Protein AF-A0A5C6DZ00-F1 (afdb_monomer)

Mean predicted aligned error: 10.5 Å

Radius of gyration: 13.54 Å; Cα contacts (8 Å, |Δi|>4): 176; chains: 1; bounding box: 38×30×30 Å

Secondary structure (DSSP, 8-state):
--EEEEEEESSEEEEEEEE-SSHHHHHHHHHTT-SEES----EE---TT--EEESTTTHHHHHHHHHTT----SSEEETEEEEEEEEE-TTS-EEPPPP-

Sequence (100 aa):
MPLYEVEQYEIHSTKYRVIADSPADAIAQVLDGEADQIDDSMEFIEVADDIGLPLDEYDELAEKISKLGVPVDEHFIPSIRSISAVNVTGEGTPTTEAER

Foldseek 3Di:
DWKKWWWFDDQFIWIWTDDDPDPLRRVVCVVVVNTDTPDPDGHGDPDCPQQAAFCPVPVVSQVSNVVVVQDQDPTHRGGTRDMDIWDQDPVRDTDDDDDD

Nearest PDB structures (foldseek):
  4lk0-assembly2_N  TM=3.982E-01  e=1.556E+00  Escherichia phage T7

pLDDT: mean 73.89, std 14.73, range [35.09, 91.0]

Structure (mmCIF, N/CA/C/O backbone):
data_AF-A0A5C6DZ00-F1
#
_entry.id   AF-A0A5C6DZ00-F1
#
loop_
_atom_site.group_PDB
_atom_site.id
_atom_site.type_symbol
_atom_site.label_atom_id
_atom_site.label_alt_id
_atom_site.label_comp_id
_atom_site.label_asym_id
_atom_site.label_entity_id
_atom_site.label_seq_id
_atom_site.pdbx_PDB_ins_code
_atom_site.Cartn_x
_atom_site.Cartn_y
_atom_site.Cartn_z
_atom_site.occupancy
_atom_site.B_iso_or_equiv
_atom_site.auth_seq_id
_atom_site.auth_comp_id
_atom_site.auth_asym_id
_atom_site.auth_atom_id
_atom_site.pdbx_PDB_model_num
ATOM 1 N N . MET A 1 1 ? -12.414 -5.630 12.725 1.00 52.62 1 MET A N 1
ATOM 2 C CA . MET A 1 1 ? -11.686 -5.810 11.455 1.00 52.62 1 MET A CA 1
ATOM 3 C C . MET A 1 1 ? -11.364 -4.425 10.923 1.00 52.62 1 MET A C 1
ATOM 5 O O . MET A 1 1 ? -12.290 -3.616 10.910 1.00 52.62 1 MET A O 1
ATOM 9 N N . PRO A 1 2 ? -10.094 -4.115 10.622 1.00 61.53 2 PRO A N 1
ATOM 10 C CA . PRO A 1 2 ? -9.693 -2.820 10.069 1.00 61.53 2 PRO A CA 1
ATOM 11 C C . PRO A 1 2 ? -10.100 -2.681 8.588 1.00 61.53 2 PRO A C 1
ATOM 13 O O . PRO A 1 2 ? -10.299 -3.682 7.903 1.00 61.53 2 PRO A O 1
ATOM 16 N N . LEU A 1 3 ? -10.270 -1.441 8.120 1.00 65.38 3 LEU A N 1
ATOM 17 C CA . LEU A 1 3 ? -10.594 -1.082 6.734 1.00 65.38 3 LEU A CA 1
ATOM 18 C C . LEU A 1 3 ? -9.467 -0.190 6.198 1.00 65.38 3 LEU A C 1
ATOM 20 O O . LEU A 1 3 ? -8.990 0.680 6.931 1.00 65.38 3 LEU A O 1
ATOM 24 N N . TYR A 1 4 ? -9.056 -0.394 4.947 1.00 76.44 4 TYR A N 1
ATOM 25 C CA . TYR A 1 4 ? -7.965 0.358 4.326 1.00 76.44 4 TYR A CA 1
ATOM 26 C C . TYR A 1 4 ? -8.399 0.970 2.989 1.00 76.44 4 TYR A C 1
ATOM 28 O O . TYR A 1 4 ? -9.1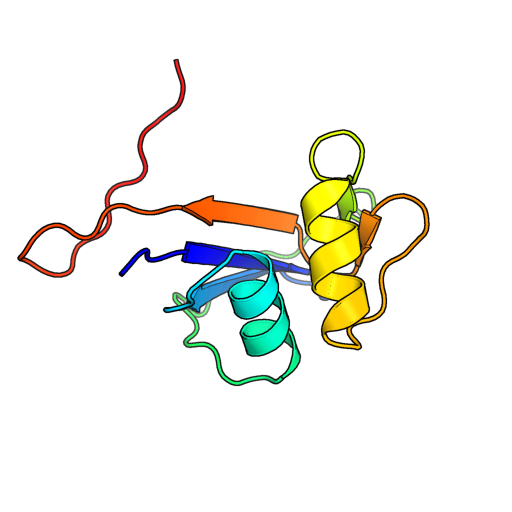73 0.371 2.235 1.00 76.44 4 TYR A O 1
ATOM 36 N N . GLU A 1 5 ? -7.888 2.166 2.707 1.00 73.06 5 GLU A N 1
ATOM 37 C CA . GLU A 1 5 ? -7.934 2.796 1.386 1.00 73.06 5 GLU A CA 1
ATOM 38 C C . GLU A 1 5 ? -6.535 2.718 0.762 1.00 73.06 5 GLU A C 1
ATOM 40 O O . GLU A 1 5 ? -5.537 3.031 1.421 1.00 73.06 5 GLU A O 1
ATOM 45 N N . VAL A 1 6 ? -6.472 2.248 -0.487 1.00 71.62 6 VAL A N 1
ATOM 46 C CA . VAL A 1 6 ? -5.229 2.018 -1.241 1.00 71.62 6 VAL A CA 1
ATOM 47 C C . VAL A 1 6 ? -5.327 2.746 -2.582 1.00 71.62 6 VAL A C 1
ATOM 49 O O . VAL A 1 6 ? -6.327 2.610 -3.289 1.00 71.62 6 VAL A O 1
ATOM 52 N N . GLU A 1 7 ? -4.301 3.521 -2.934 1.00 64.81 7 GLU A N 1
ATOM 53 C CA . GLU A 1 7 ? -4.214 4.243 -4.211 1.00 64.81 7 GLU A CA 1
ATOM 54 C C . GLU A 1 7 ? -3.157 3.601 -5.117 1.00 64.81 7 GLU A C 1
ATOM 56 O O . GLU A 1 7 ? -2.000 3.481 -4.710 1.00 64.81 7 GLU A O 1
ATOM 61 N N . GLN A 1 8 ? -3.548 3.208 -6.337 1.00 67.00 8 GLN A N 1
ATOM 62 C CA . GLN A 1 8 ? -2.672 2.571 -7.333 1.00 67.00 8 GLN A CA 1
ATOM 63 C C . GLN A 1 8 ? -2.321 3.532 -8.496 1.00 67.00 8 GLN A C 1
ATOM 65 O O . GLN A 1 8 ? -3.157 4.347 -8.883 1.00 67.00 8 GLN A O 1
ATOM 70 N N . TYR A 1 9 ? -1.117 3.419 -9.075 1.00 57.19 9 TYR A N 1
ATOM 71 C CA . TYR A 1 9 ? -0.588 4.200 -10.204 1.00 57.19 9 TYR A CA 1
ATOM 72 C C . TYR A 1 9 ? -0.458 3.368 -11.494 1.00 57.19 9 TYR A C 1
ATOM 74 O O . TYR A 1 9 ? 0.360 2.444 -11.554 1.00 57.19 9 TYR A O 1
ATOM 82 N N . GLU A 1 10 ? -1.179 3.774 -12.550 1.00 56.50 10 GLU A N 1
ATOM 83 C CA . GLU A 1 10 ? -0.957 3.361 -13.949 1.00 56.50 10 GLU A CA 1
ATOM 84 C C . GLU A 1 10 ? -1.372 4.468 -14.952 1.00 56.50 10 GLU A C 1
ATOM 86 O O . GLU A 1 10 ? -2.477 4.438 -15.468 1.00 56.50 10 GLU A O 1
ATOM 91 N N . ILE A 1 11 ? -0.546 5.477 -15.282 1.00 61.47 11 ILE A N 1
ATOM 92 C CA . ILE A 1 11 ? -0.882 6.619 -16.204 1.00 61.47 11 ILE A CA 1
ATOM 93 C C . ILE A 1 11 ? -2.122 7.464 -15.764 1.00 61.47 11 ILE A C 1
ATOM 95 O O . ILE A 1 11 ? -2.327 8.588 -16.221 1.00 61.47 11 ILE A O 1
ATOM 99 N N . HIS A 1 12 ? -2.902 6.962 -14.811 1.00 61.72 12 HIS A N 1
ATOM 100 C CA . HIS A 1 12 ? -3.976 7.553 -14.033 1.00 61.72 12 HIS A CA 1
ATOM 101 C C . HIS A 1 12 ? -3.925 6.932 -12.626 1.00 61.72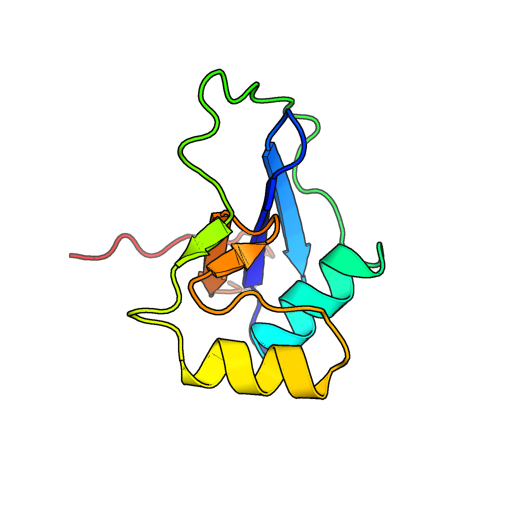 12 HIS A C 1
ATOM 103 O O . HIS A 1 12 ? -3.441 5.805 -12.469 1.00 61.72 12 HIS A O 1
ATOM 109 N N . SER A 1 13 ? -4.364 7.664 -11.602 1.00 70.50 13 SER A N 1
ATOM 110 C CA . SER A 1 13 ? -4.576 7.085 -10.272 1.00 70.50 13 SER A CA 1
ATOM 111 C C . SER A 1 13 ? -5.976 6.494 -10.158 1.00 70.50 13 SER A C 1
ATOM 113 O O . SER A 1 13 ? -6.927 6.954 -10.791 1.00 70.50 13 SER A O 1
ATOM 115 N N . THR A 1 14 ? -6.108 5.446 -9.352 1.00 77.12 14 THR A N 1
ATOM 116 C CA . THR A 1 14 ? -7.403 4.861 -8.997 1.00 77.12 14 THR A CA 1
ATOM 117 C C . THR A 1 14 ? -7.404 4.495 -7.521 1.00 77.12 14 THR A C 1
ATOM 119 O O . THR A 1 14 ? -6.424 3.951 -7.002 1.00 77.12 14 THR A O 1
ATOM 122 N N . LYS A 1 15 ? -8.503 4.822 -6.832 1.00 83.19 15 LYS A N 1
ATOM 123 C CA . LYS A 1 15 ? -8.681 4.538 -5.406 1.00 83.19 15 LYS A CA 1
ATOM 124 C C . LYS A 1 15 ? -9.538 3.305 -5.196 1.00 83.19 15 LYS A C 1
ATOM 126 O O . LYS A 1 15 ? -10.636 3.200 -5.744 1.00 83.19 15 LYS A O 1
ATOM 131 N N . TYR A 1 16 ? -9.062 2.428 -4.325 1.00 85.31 16 TYR A N 1
ATOM 132 C CA . TYR A 1 16 ? -9.724 1.181 -3.975 1.00 85.31 16 TYR A CA 1
ATOM 133 C C . TYR A 1 16 ? -10.051 1.124 -2.487 1.00 85.31 16 TYR A C 1
ATOM 135 O O . TYR A 1 16 ? -9.306 1.632 -1.641 1.00 85.31 16 TYR A O 1
ATOM 143 N N . ARG A 1 17 ? -11.169 0.468 -2.168 1.00 86.44 17 ARG A N 1
ATOM 144 C CA . ARG A 1 17 ? -11.562 0.127 -0.802 1.00 86.44 17 ARG A CA 1
AT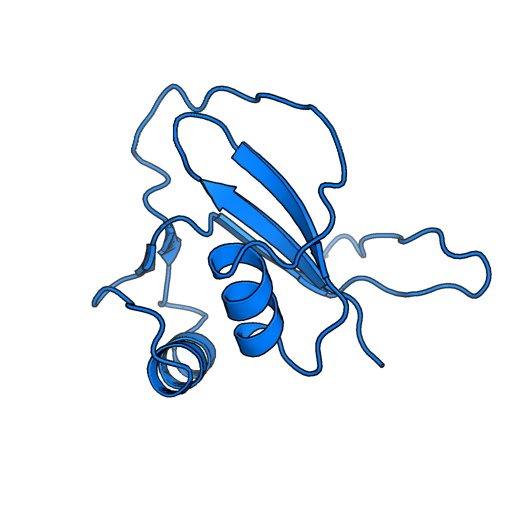OM 145 C C . ARG A 1 17 ? -11.372 -1.362 -0.584 1.00 86.44 17 ARG A C 1
ATOM 147 O O . ARG A 1 17 ? -11.929 -2.173 -1.319 1.00 86.44 17 ARG A O 1
ATOM 154 N N . VAL A 1 18 ? -10.628 -1.707 0.465 1.00 87.75 18 VAL A N 1
ATOM 155 C CA . VAL A 1 18 ? -10.257 -3.097 0.739 1.00 87.75 18 VAL A CA 1
ATOM 156 C C . VAL A 1 18 ? -10.474 -3.444 2.208 1.00 87.75 18 VAL A C 1
ATOM 158 O O . VAL A 1 18 ? -10.063 -2.707 3.110 1.00 87.75 18 VAL A O 1
ATOM 161 N N . ILE A 1 19 ? -11.118 -4.589 2.454 1.00 86.50 19 ILE A N 1
ATOM 162 C CA . ILE A 1 19 ? -11.204 -5.204 3.783 1.00 86.50 19 ILE A CA 1
ATOM 163 C C . ILE A 1 19 ? -10.101 -6.256 3.874 1.00 86.50 19 ILE A C 1
ATOM 165 O O . ILE A 1 19 ? -10.166 -7.292 3.216 1.00 86.50 19 ILE A O 1
ATOM 169 N N . ALA A 1 20 ? -9.104 -6.002 4.716 1.00 85.62 20 ALA A N 1
ATOM 170 C CA . ALA A 1 20 ? -7.953 -6.880 4.868 1.00 85.62 20 ALA A CA 1
ATOM 171 C C . ALA A 1 20 ? -7.448 -6.898 6.314 1.00 85.62 20 ALA A C 1
ATOM 173 O O . ALA A 1 20 ? -7.707 -5.974 7.088 1.00 85.62 20 ALA A O 1
ATOM 174 N N . ASP A 1 21 ? -6.711 -7.947 6.676 1.00 86.62 21 ASP A N 1
ATOM 175 C CA . ASP A 1 21 ? -6.138 -8.100 8.017 1.00 86.62 21 ASP A CA 1
ATOM 176 C C . ASP A 1 21 ? -4.858 -7.271 8.210 1.00 86.62 21 ASP A C 1
ATOM 178 O O . ASP A 1 21 ? -4.482 -6.959 9.344 1.00 86.62 21 ASP A O 1
ATOM 182 N N . SER A 1 22 ? -4.207 -6.870 7.115 1.00 87.38 22 SER A N 1
ATOM 183 C CA . SER A 1 22 ? -3.036 -6.000 7.130 1.00 87.38 22 SER A CA 1
ATOM 184 C C . SER A 1 22 ? -2.932 -5.129 5.868 1.00 87.38 22 SER A C 1
ATOM 186 O O . SER A 1 22 ? -3.535 -5.449 4.842 1.00 87.38 22 SER A O 1
ATOM 188 N N . PRO A 1 23 ? -2.120 -4.053 5.898 1.00 85.12 23 PRO A N 1
ATOM 189 C CA . PRO A 1 23 ? -1.841 -3.249 4.708 1.00 85.12 23 PRO A CA 1
ATOM 190 C C . PRO A 1 23 ? -1.206 -4.055 3.561 1.00 85.12 23 PRO A C 1
ATOM 192 O O . PRO A 1 23 ? -1.472 -3.779 2.396 1.00 85.12 23 PRO A O 1
ATOM 195 N N . ALA A 1 24 ? -0.401 -5.077 3.875 1.00 88.81 24 ALA A N 1
ATOM 196 C CA . ALA A 1 24 ? 0.207 -5.943 2.865 1.00 88.81 24 ALA A CA 1
ATOM 197 C C . ALA A 1 24 ? -0.850 -6.793 2.146 1.00 88.81 24 ALA A C 1
ATOM 199 O O . ALA A 1 24 ? -0.837 -6.884 0.921 1.00 88.81 24 ALA A O 1
ATOM 200 N N . ASP A 1 25 ? -1.796 -7.349 2.908 1.00 88.06 25 ASP A N 1
ATOM 201 C CA . ASP A 1 25 ? -2.919 -8.111 2.357 1.00 88.06 25 ASP A CA 1
ATOM 202 C C . ASP A 1 25 ? -3.831 -7.210 1.509 1.00 88.06 25 ASP A C 1
ATOM 204 O O . ASP A 1 25 ? -4.324 -7.639 0.469 1.00 88.06 25 ASP A O 1
ATOM 208 N N . ALA A 1 26 ? -4.014 -5.945 1.912 1.00 89.19 26 ALA A N 1
ATOM 209 C CA . ALA A 1 26 ? -4.774 -4.971 1.131 1.00 89.19 26 ALA A CA 1
ATOM 210 C C . ALA A 1 26 ? -4.115 -4.676 -0.226 1.00 89.19 26 ALA A C 1
ATOM 212 O O . ALA A 1 26 ? -4.796 -4.660 -1.248 1.00 89.19 26 ALA A O 1
ATOM 213 N N . ILE A 1 27 ? -2.792 -4.479 -0.247 1.00 87.31 27 ILE A N 1
ATOM 214 C CA . ILE A 1 27 ? -2.028 -4.243 -1.483 1.00 87.31 27 ILE A CA 1
ATOM 215 C C . ILE A 1 27 ? -2.081 -5.466 -2.402 1.00 87.31 27 ILE A C 1
ATOM 217 O O . ILE A 1 27 ? -2.315 -5.310 -3.597 1.00 87.31 27 ILE A O 1
ATOM 221 N N . ALA A 1 28 ? -1.916 -6.674 -1.857 1.00 89.19 28 ALA A N 1
ATOM 222 C CA . ALA A 1 28 ? -2.015 -7.903 -2.642 1.00 89.19 28 ALA A CA 1
ATOM 223 C C . ALA A 1 28 ? -3.394 -8.043 -3.310 1.00 89.19 28 ALA A C 1
ATOM 225 O O . ALA A 1 28 ? -3.458 -8.245 -4.517 1.00 89.19 28 ALA A O 1
ATOM 226 N N . GLN A 1 29 ? -4.487 -7.818 -2.568 1.00 88.19 29 GLN A N 1
ATOM 227 C CA . GLN A 1 29 ? -5.846 -7.874 -3.127 1.00 88.19 29 GLN A CA 1
ATOM 228 C C . GLN A 1 29 ? -6.077 -6.869 -4.265 1.00 88.19 29 GLN A C 1
ATOM 230 O O . GLN A 1 29 ? -6.751 -7.198 -5.240 1.00 88.19 29 GLN A O 1
ATOM 235 N N . VAL A 1 30 ? -5.519 -5.653 -4.177 1.00 88.50 30 VAL A N 1
ATOM 236 C CA . VAL A 1 30 ? -5.603 -4.671 -5.276 1.00 88.50 30 VAL A CA 1
ATOM 237 C C . VAL A 1 30 ? -4.874 -5.183 -6.517 1.00 88.50 30 VAL A C 1
ATOM 239 O O . VAL A 1 30 ? -5.436 -5.154 -7.609 1.00 88.50 30 VAL A O 1
ATOM 242 N N . LEU A 1 31 ? -3.647 -5.686 -6.358 1.00 84.25 31 LEU A N 1
ATOM 243 C CA . LEU A 1 31 ? -2.829 -6.167 -7.478 1.00 84.25 31 LEU A CA 1
ATOM 244 C C . LEU A 1 31 ? -3.383 -7.445 -8.124 1.00 84.25 31 LEU A C 1
ATOM 246 O O . LEU A 1 31 ? -3.216 -7.637 -9.328 1.00 84.25 31 LEU A O 1
ATOM 250 N N . ASP A 1 32 ? -4.078 -8.279 -7.351 1.00 86.50 32 ASP A N 1
ATOM 251 C CA . ASP A 1 32 ? -4.783 -9.467 -7.842 1.00 86.50 32 ASP A CA 1
ATOM 252 C C . ASP A 1 32 ? -6.143 -9.129 -8.496 1.00 86.50 32 ASP A C 1
ATOM 254 O O . ASP A 1 32 ? -6.785 -10.000 -9.088 1.00 86.50 32 ASP A O 1
ATOM 258 N N . GLY A 1 33 ? -6.575 -7.861 -8.445 1.00 83.44 33 GLY A N 1
ATOM 259 C CA . GLY A 1 33 ? -7.825 -7.388 -9.047 1.00 83.44 33 GLY A CA 1
ATOM 260 C C . GLY A 1 33 ? -9.082 -7.749 -8.248 1.00 83.44 33 GLY A C 1
ATOM 261 O O . GLY A 1 33 ? -10.170 -7.821 -8.819 1.00 83.44 33 GLY A O 1
ATOM 262 N N . GLU A 1 34 ? -8.947 -7.991 -6.943 1.00 84.75 34 GLU A N 1
ATOM 263 C CA . GLU A 1 34 ? -10.036 -8.405 -6.045 1.00 84.75 34 GLU A CA 1
ATOM 264 C C . GLU A 1 34 ? -10.663 -7.237 -5.256 1.00 84.75 34 GLU A 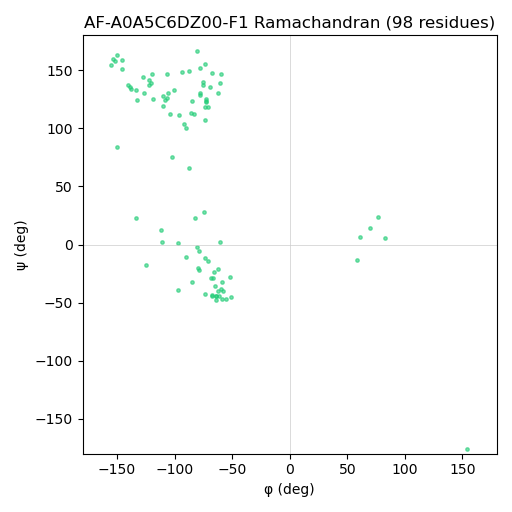C 1
ATOM 266 O O . GLU A 1 34 ? -11.568 -7.446 -4.448 1.00 84.75 34 GLU A O 1
ATOM 271 N N . ALA A 1 35 ? -10.195 -6.005 -5.474 1.00 85.44 35 ALA A N 1
ATOM 272 C CA . ALA A 1 35 ? -10.624 -4.817 -4.739 1.00 85.44 35 ALA A CA 1
ATOM 273 C C . ALA A 1 35 ? -11.766 -4.038 -5.419 1.00 85.44 35 ALA A C 1
ATOM 275 O O . ALA A 1 35 ? -11.824 -3.930 -6.644 1.00 85.44 35 ALA A O 1
ATOM 276 N N . ASP A 1 36 ? -12.625 -3.406 -4.610 1.00 82.00 36 ASP A N 1
ATOM 277 C CA . ASP A 1 36 ? -13.691 -2.528 -5.101 1.00 82.00 36 ASP A CA 1
ATOM 278 C C . ASP A 1 36 ? -13.164 -1.103 -5.332 1.00 82.00 36 ASP A 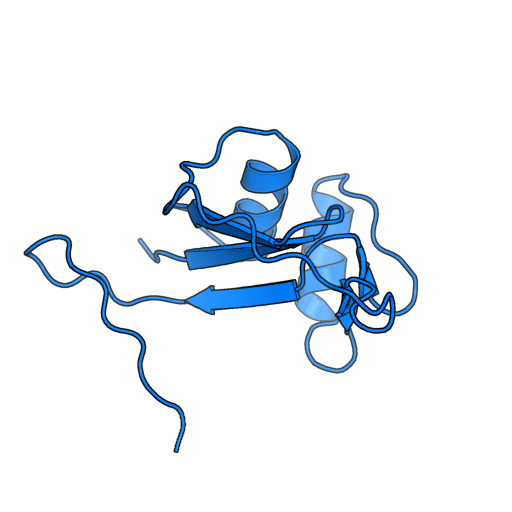C 1
ATOM 280 O O . ASP A 1 36 ? -12.659 -0.442 -4.419 1.00 82.00 36 ASP A O 1
ATOM 284 N N . GLN A 1 37 ? -13.322 -0.603 -6.554 1.00 84.00 37 GLN A N 1
ATOM 285 C CA . GLN A 1 37 ? -13.000 0.775 -6.921 1.00 84.00 37 GLN A CA 1
ATOM 286 C C . GLN A 1 37 ? -13.987 1.764 -6.269 1.00 84.00 37 GLN A C 1
ATOM 288 O O . GLN A 1 37 ? -15.199 1.539 -6.256 1.00 84.00 37 GLN A O 1
ATOM 293 N N . ILE A 1 38 ? -13.476 2.866 -5.708 1.00 81.25 38 ILE A N 1
ATOM 294 C CA . ILE A 1 38 ? -14.280 3.865 -4.977 1.00 81.25 38 ILE A CA 1
ATOM 295 C C . ILE A 1 38 ? -14.908 4.894 -5.925 1.00 81.25 38 ILE A C 1
ATOM 297 O O . ILE A 1 38 ? -16.004 5.392 -5.652 1.00 81.25 38 ILE A O 1
ATOM 301 N N . ASP A 1 39 ? -14.237 5.219 -7.028 1.00 74.50 39 ASP A N 1
ATOM 302 C CA . ASP A 1 39 ? -14.719 6.173 -8.021 1.00 74.50 39 ASP A CA 1
ATOM 303 C C . ASP A 1 39 ? -14.184 5.874 -9.427 1.00 74.50 39 ASP A C 1
ATOM 305 O O . ASP A 1 39 ? -13.145 5.246 -9.593 1.00 74.50 39 ASP A O 1
ATOM 309 N N . ASP A 1 40 ? -14.885 6.371 -10.449 1.00 66.31 40 ASP A N 1
ATOM 310 C CA . ASP A 1 40 ? -14.431 6.337 -11.847 1.00 66.31 40 ASP A CA 1
ATOM 311 C C . ASP A 1 40 ? -13.451 7.493 -12.165 1.00 66.31 40 ASP A C 1
ATOM 313 O O . ASP A 1 40 ? -13.365 7.945 -13.314 1.00 66.31 40 ASP A O 1
ATOM 317 N N . SER A 1 41 ? -12.775 8.074 -11.160 1.00 60.97 41 SER A N 1
ATOM 318 C CA . SER A 1 41 ? -11.897 9.217 -11.412 1.00 60.97 41 SER A CA 1
ATOM 319 C C . SER A 1 41 ? -10.630 8.759 -12.134 1.00 60.97 41 SER A C 1
ATOM 321 O O . SER A 1 41 ? -9.898 7.888 -11.684 1.00 60.97 41 SER A O 1
ATOM 323 N N . MET A 1 42 ? -10.387 9.342 -13.307 1.00 55.34 42 MET A N 1
ATOM 324 C CA . MET A 1 42 ? -9.135 9.200 -14.047 1.00 55.34 42 MET A CA 1
ATOM 325 C C . MET A 1 42 ? -8.326 10.477 -13.839 1.00 55.34 42 MET A C 1
ATOM 327 O O . MET A 1 42 ? -8.296 11.356 -14.705 1.00 55.34 42 MET A O 1
ATOM 331 N N . GLU A 1 43 ? -7.734 10.631 -12.655 1.00 62.22 43 GLU A N 1
ATOM 332 C CA . GLU A 1 43 ? -6.775 11.710 -12.425 1.00 62.22 43 GLU A CA 1
ATOM 333 C C . GLU A 1 43 ? -5.476 11.354 -13.158 1.00 62.22 43 GLU A C 1
ATOM 335 O O . GLU A 1 43 ? -4.760 10.425 -12.788 1.00 62.22 43 GLU A O 1
ATOM 340 N N . PHE A 1 44 ? -5.204 12.059 -14.259 1.00 55.56 44 PHE A N 1
ATOM 341 C CA . PHE A 1 44 ? -3.986 11.873 -15.042 1.00 55.56 44 PHE A CA 1
ATOM 342 C C . PHE A 1 44 ? -2.792 12.448 -14.287 1.00 55.56 44 PHE A C 1
ATOM 344 O O . PHE A 1 44 ? -2.757 13.638 -13.972 1.00 55.56 44 PHE A O 1
ATOM 351 N N . ILE A 1 45 ? -1.788 11.612 -14.046 1.00 58.97 45 ILE A N 1
ATOM 352 C CA . ILE A 1 45 ? -0.549 12.038 -13.402 1.00 58.97 45 ILE A CA 1
ATOM 353 C C . ILE A 1 45 ? 0.432 12.442 -14.506 1.00 58.97 45 ILE A C 1
ATOM 355 O O . ILE A 1 45 ? 0.986 11.600 -15.209 1.00 58.97 45 ILE A O 1
ATOM 359 N N . GLU A 1 46 ? 0.611 13.753 -14.689 1.00 50.47 46 GLU A N 1
ATOM 360 C CA . GLU A 1 46 ? 1.435 14.324 -15.768 1.00 50.47 46 GLU A CA 1
ATOM 361 C C . GLU A 1 46 ? 2.949 14.107 -15.577 1.00 50.47 46 GLU A C 1
ATOM 363 O O . GLU A 1 46 ? 3.713 14.284 -16.528 1.00 50.47 46 GLU A O 1
ATOM 368 N N . VAL A 1 47 ? 3.402 13.716 -14.378 1.00 55.12 47 VAL A N 1
ATOM 369 C CA . VAL A 1 47 ? 4.830 13.589 -14.048 1.00 55.12 47 VAL A CA 1
ATOM 370 C C . VAL A 1 47 ? 5.113 12.254 -13.357 1.00 55.12 47 VAL A C 1
ATOM 372 O O . VAL A 1 47 ? 4.532 11.943 -12.324 1.00 55.12 47 VAL A O 1
ATOM 375 N N . ALA A 1 48 ? 6.041 11.474 -13.917 1.00 56.22 48 ALA A N 1
ATOM 376 C CA . ALA A 1 48 ? 6.481 10.167 -13.414 1.00 56.22 48 ALA A CA 1
ATOM 377 C C . ALA A 1 48 ? 7.398 10.248 -12.171 1.00 56.22 48 ALA A C 1
ATOM 379 O O . ALA A 1 48 ? 8.241 9.376 -11.980 1.00 56.22 48 ALA A O 1
ATOM 380 N N . ASP A 1 49 ? 7.264 11.299 -11.359 1.00 56.56 49 ASP A N 1
ATOM 381 C CA . ASP A 1 49 ? 7.993 11.440 -10.092 1.00 56.56 49 ASP A CA 1
ATOM 382 C C . ASP A 1 49 ? 7.338 10.591 -8.978 1.00 56.56 49 ASP A C 1
ATOM 384 O O . ASP A 1 49 ? 8.014 10.182 -8.036 1.00 56.56 49 ASP A O 1
ATOM 388 N N . ASP A 1 50 ? 6.054 10.239 -9.131 1.00 63.34 50 ASP A N 1
ATOM 389 C CA . ASP A 1 50 ? 5.300 9.349 -8.235 1.00 63.34 50 ASP A CA 1
ATOM 390 C C . ASP A 1 50 ? 5.483 7.867 -8.656 1.00 63.34 50 ASP A C 1
ATOM 392 O O . ASP A 1 50 ? 4.552 7.214 -9.128 1.00 63.34 50 ASP A O 1
ATOM 396 N N . ILE A 1 51 ? 6.707 7.331 -8.542 1.00 68.00 51 ILE A N 1
ATOM 397 C CA . ILE A 1 51 ? 7.066 5.958 -8.983 1.00 68.00 51 ILE A CA 1
ATOM 398 C C . ILE A 1 51 ? 6.536 4.827 -8.078 1.00 68.00 51 ILE A C 1
ATOM 400 O O . ILE A 1 51 ? 6.584 3.655 -8.460 1.00 68.00 51 ILE A O 1
ATOM 404 N N . GLY A 1 52 ? 6.026 5.158 -6.891 1.00 78.00 52 GLY A N 1
ATOM 405 C CA . GLY A 1 52 ? 5.502 4.199 -5.921 1.00 78.00 52 GLY A CA 1
ATOM 406 C C . GLY A 1 52 ? 5.580 4.706 -4.480 1.00 78.00 52 GLY A C 1
ATOM 407 O O . GLY A 1 52 ? 5.987 5.841 -4.234 1.00 78.00 52 GLY A O 1
ATOM 408 N N . LEU A 1 53 ? 5.203 3.850 -3.529 1.00 84.94 53 LEU A N 1
ATOM 409 C CA . LEU A 1 53 ? 5.155 4.161 -2.103 1.00 84.94 53 LEU A CA 1
ATOM 410 C C . LEU A 1 53 ? 6.575 3.965 -1.571 1.00 84.94 53 LEU A C 1
ATOM 412 O O . LEU A 1 53 ? 7.055 2.825 -1.603 1.00 84.94 53 LEU A O 1
ATOM 416 N N . PRO A 1 54 ? 7.277 5.029 -1.149 1.00 85.19 54 PRO A N 1
ATOM 417 C CA . PRO A 1 54 ? 8.674 4.921 -0.755 1.00 85.19 54 PRO A CA 1
ATOM 418 C C . PRO A 1 54 ? 8.805 4.083 0.525 1.00 85.19 54 PRO A C 1
ATOM 420 O O . PRO A 1 54 ? 7.888 4.031 1.341 1.00 85.19 54 PRO A O 1
ATOM 423 N N . LEU A 1 55 ? 9.909 3.345 0.661 1.00 82.44 55 LEU A N 1
ATOM 424 C CA . LEU A 1 55 ? 10.085 2.359 1.740 1.00 82.44 55 LEU A CA 1
ATOM 425 C C . LEU A 1 55 ? 10.728 2.902 3.015 1.00 82.44 55 LEU A C 1
ATOM 427 O O . LEU A 1 55 ? 10.699 2.227 4.038 1.00 82.44 55 LEU A O 1
ATOM 431 N N . ASP A 1 56 ? 11.267 4.112 2.971 1.00 80.94 56 ASP A N 1
ATOM 432 C CA . ASP A 1 56 ? 11.934 4.795 4.080 1.00 80.94 56 ASP A CA 1
ATOM 433 C C . ASP A 1 56 ? 11.109 4.839 5.379 1.00 80.94 56 ASP A C 1
ATOM 435 O O . ASP A 1 56 ? 11.687 4.818 6.467 1.00 80.94 56 ASP A O 1
ATOM 439 N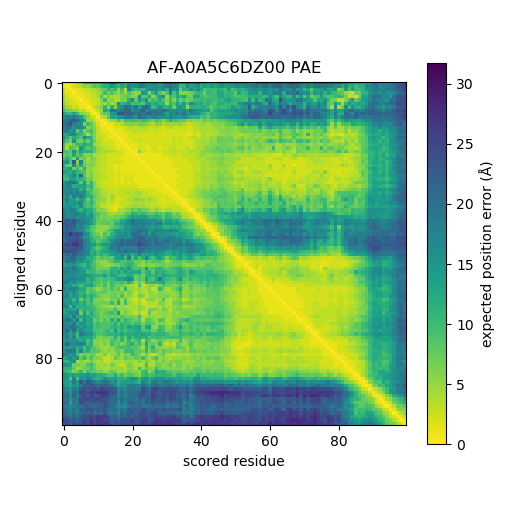 N . GLU A 1 57 ? 9.776 4.816 5.282 1.00 77.31 57 GLU A N 1
ATOM 440 C CA . GLU A 1 57 ? 8.859 4.707 6.430 1.00 77.31 57 GLU A CA 1
ATOM 441 C C . GLU A 1 57 ? 8.096 3.363 6.501 1.00 77.31 57 GLU A C 1
ATOM 443 O O . GLU A 1 57 ? 7.293 3.140 7.410 1.00 77.31 57 GLU A O 1
ATOM 448 N N . TYR A 1 58 ? 8.354 2.437 5.570 1.00 82.06 58 TYR A N 1
ATOM 449 C CA . TYR A 1 58 ? 7.540 1.241 5.309 1.00 82.06 58 TYR A CA 1
ATOM 450 C C . TYR A 1 58 ? 8.349 -0.069 5.173 1.00 82.06 58 TYR A C 1
ATOM 452 O O . TYR A 1 58 ? 7.846 -1.047 4.618 1.00 82.06 58 TYR A O 1
ATOM 460 N N . ASP A 1 59 ? 9.565 -0.152 5.720 1.00 83.44 59 ASP A N 1
ATOM 461 C CA . ASP A 1 59 ? 10.427 -1.351 5.646 1.00 83.44 59 ASP A CA 1
ATOM 462 C C . ASP A 1 59 ? 9.717 -2.658 6.069 1.00 83.44 59 ASP A C 1
ATOM 464 O O . ASP A 1 59 ? 9.785 -3.683 5.384 1.00 83.44 59 ASP A O 1
ATOM 468 N N . GLU A 1 60 ? 8.970 -2.637 7.181 1.00 86.69 60 GLU A N 1
ATOM 469 C CA . GLU A 1 60 ? 8.216 -3.815 7.646 1.00 86.69 60 GLU A CA 1
ATOM 470 C C . GLU A 1 60 ? 7.064 -4.200 6.705 1.00 86.69 60 GLU A C 1
ATOM 472 O O . GLU A 1 60 ? 6.657 -5.365 6.647 1.00 86.69 60 GLU A O 1
ATOM 477 N N . LEU A 1 61 ? 6.495 -3.221 5.999 1.00 86.69 61 LEU A N 1
ATOM 478 C CA . LEU A 1 61 ? 5.439 -3.441 5.018 1.00 86.69 61 LEU A CA 1
ATOM 479 C C . LEU A 1 61 ? 6.021 -4.088 3.754 1.00 86.69 61 LEU A C 1
ATOM 481 O O . LEU A 1 61 ? 5.454 -5.070 3.274 1.00 86.69 61 LEU A O 1
ATOM 485 N N . ALA A 1 62 ? 7.182 -3.623 3.285 1.00 86.38 62 ALA A N 1
ATOM 486 C CA . ALA A 1 62 ? 7.904 -4.205 2.154 1.00 86.38 62 ALA A CA 1
ATOM 487 C C . ALA A 1 62 ? 8.184 -5.701 2.353 1.00 86.38 62 ALA A C 1
ATOM 489 O O . ALA A 1 62 ? 7.907 -6.522 1.477 1.00 86.38 62 ALA A O 1
ATOM 490 N N . GLU A 1 63 ? 8.676 -6.076 3.540 1.00 88.75 63 GLU A N 1
ATOM 491 C CA . GLU A 1 63 ? 8.974 -7.473 3.866 1.00 88.75 63 GLU A CA 1
ATOM 492 C C . GLU A 1 63 ? 7.709 -8.347 3.829 1.00 88.75 63 GLU A C 1
ATOM 494 O O . GLU A 1 63 ? 7.736 -9.484 3.348 1.00 88.75 63 GLU A O 1
ATOM 499 N N . LYS A 1 64 ? 6.580 -7.826 4.326 1.00 90.50 64 LYS A N 1
ATOM 500 C CA . LYS A 1 64 ? 5.295 -8.540 4.318 1.00 90.50 64 LYS A CA 1
ATOM 501 C C . LYS A 1 64 ? 4.759 -8.713 2.899 1.00 90.50 64 LYS A C 1
ATOM 503 O O . LYS A 1 64 ? 4.360 -9.820 2.555 1.00 90.50 64 LYS A O 1
ATOM 508 N N . ILE A 1 65 ? 4.814 -7.671 2.072 1.00 87.38 65 ILE A N 1
ATOM 509 C CA . ILE A 1 65 ? 4.398 -7.717 0.661 1.00 87.38 65 ILE A CA 1
ATOM 510 C C . ILE A 1 65 ? 5.253 -8.722 -0.121 1.00 87.38 65 ILE A C 1
ATOM 512 O O . ILE A 1 65 ? 4.719 -9.577 -0.824 1.00 87.38 65 ILE A O 1
ATOM 516 N N . SER A 1 66 ? 6.574 -8.706 0.082 1.00 86.94 66 SER A N 1
ATOM 517 C CA . SER A 1 66 ? 7.488 -9.667 -0.546 1.00 86.94 66 SER A CA 1
ATOM 518 C C . SER A 1 66 ? 7.139 -11.121 -0.193 1.00 86.94 66 SER A C 1
ATOM 520 O O . SER A 1 66 ? 7.140 -11.997 -1.060 1.00 86.94 66 SER A O 1
ATOM 522 N N . LYS A 1 67 ? 6.756 -11.393 1.065 1.00 91.00 67 LYS A N 1
ATOM 523 C CA . LYS A 1 67 ? 6.297 -12.726 1.508 1.00 91.00 67 LYS A CA 1
ATOM 524 C C . LYS A 1 67 ? 4.986 -13.172 0.856 1.00 91.00 67 LYS A C 1
ATOM 526 O O . LYS A 1 67 ? 4.754 -14.377 0.777 1.00 91.00 67 LYS A O 1
ATOM 531 N N . LEU A 1 68 ? 4.161 -12.237 0.385 1.00 87.56 68 LEU A N 1
ATOM 532 C CA . LEU A 1 68 ? 2.942 -12.516 -0.381 1.00 87.56 68 LEU A CA 1
ATOM 533 C C . LEU A 1 68 ? 3.231 -12.800 -1.867 1.00 87.56 68 LEU A C 1
ATOM 535 O O . LEU A 1 68 ? 2.317 -13.128 -2.613 1.00 87.56 68 LEU A O 1
ATOM 539 N N . GLY A 1 69 ? 4.495 -12.730 -2.303 1.00 85.38 69 GLY A N 1
ATOM 540 C CA . GLY A 1 69 ? 4.895 -12.983 -3.692 1.00 85.38 69 GLY A CA 1
ATOM 541 C C . GLY A 1 69 ? 4.726 -11.777 -4.617 1.00 85.38 69 GLY A C 1
ATOM 542 O O . GLY A 1 69 ? 4.969 -11.895 -5.818 1.00 85.38 69 GLY A O 1
ATOM 543 N N . VAL A 1 70 ? 4.356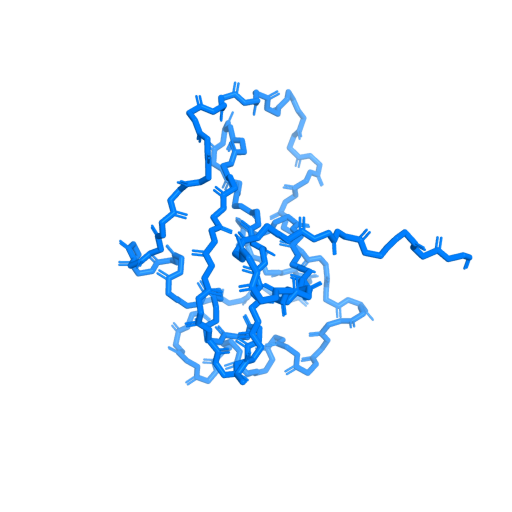 -10.621 -4.065 1.00 83.44 70 VAL A N 1
ATOM 544 C CA . VAL A 1 70 ? 4.259 -9.359 -4.796 1.00 83.44 70 VAL A CA 1
ATOM 545 C C . VAL A 1 70 ? 5.669 -8.773 -4.981 1.00 83.44 70 VAL A C 1
ATOM 547 O O . VAL A 1 70 ? 6.411 -8.656 -3.999 1.00 83.44 70 VAL A O 1
ATOM 550 N N . PRO A 1 71 ? 6.074 -8.406 -6.212 1.00 79.44 71 PRO A N 1
ATOM 551 C CA . PRO A 1 71 ? 7.359 -7.757 -6.455 1.00 79.44 71 PRO A CA 1
ATOM 552 C C . PRO A 1 71 ? 7.456 -6.399 -5.748 1.00 79.44 71 PRO A C 1
ATOM 554 O O . PRO A 1 71 ? 6.579 -5.553 -5.899 1.00 79.44 71 PRO A O 1
ATOM 557 N N . VAL A 1 72 ? 8.551 -6.179 -5.019 1.00 83.44 72 VAL A N 1
ATOM 558 C CA . VAL A 1 72 ? 8.894 -4.900 -4.376 1.00 83.44 72 VAL A CA 1
ATOM 559 C C . VAL A 1 72 ? 10.266 -4.467 -4.897 1.00 83.44 72 VAL A C 1
ATOM 561 O O . VAL A 1 72 ? 11.148 -5.316 -5.045 1.00 83.44 72 VAL A O 1
ATOM 564 N N . ASP A 1 73 ? 10.431 -3.183 -5.218 1.00 84.81 73 ASP A N 1
ATOM 565 C CA . ASP A 1 73 ? 11.724 -2.610 -5.614 1.00 84.81 73 ASP A CA 1
ATOM 566 C C . ASP A 1 73 ? 12.589 -2.316 -4.370 1.00 84.81 73 ASP A C 1
ATOM 568 O O . ASP A 1 73 ? 12.096 -2.320 -3.244 1.00 84.81 73 ASP A O 1
ATOM 572 N N . GLU A 1 74 ? 13.886 -2.056 -4.544 1.00 80.00 74 GLU A N 1
ATOM 573 C CA . GLU A 1 74 ? 14.798 -1.750 -3.431 1.00 80.00 74 GLU A CA 1
ATOM 574 C C . GLU A 1 74 ? 14.417 -0.464 -2.675 1.00 80.00 74 GLU A C 1
ATOM 576 O O . GLU A 1 74 ? 14.826 -0.292 -1.524 1.00 80.00 74 GLU A O 1
ATOM 581 N N . HIS A 1 75 ? 13.653 0.441 -3.297 1.00 82.56 75 HIS A N 1
ATOM 582 C CA . HIS A 1 75 ? 13.366 1.764 -2.731 1.00 82.56 75 HIS A CA 1
ATOM 583 C C . HIS A 1 75 ? 11.880 2.122 -2.601 1.00 82.56 75 HIS A C 1
ATOM 585 O O . HIS A 1 75 ? 11.550 3.044 -1.854 1.00 82.56 75 HIS A O 1
ATOM 591 N N . PHE A 1 76 ? 10.981 1.425 -3.296 1.00 83.25 76 PHE A N 1
ATOM 592 C CA . PHE A 1 76 ? 9.546 1.723 -3.288 1.00 83.25 76 PHE A CA 1
ATOM 593 C C . PHE A 1 76 ? 8.701 0.477 -3.592 1.00 83.25 76 PHE A C 1
ATOM 595 O O . PHE A 1 76 ? 9.172 -0.488 -4.195 1.00 83.25 76 PHE A O 1
ATOM 602 N N . ILE A 1 77 ? 7.424 0.502 -3.205 1.00 84.62 77 ILE A N 1
ATOM 603 C CA . ILE A 1 77 ? 6.419 -0.458 -3.681 1.00 84.62 77 ILE A CA 1
ATOM 604 C C . ILE A 1 77 ? 5.868 0.079 -5.007 1.00 84.62 77 ILE A C 1
ATOM 606 O O . ILE A 1 77 ? 5.217 1.131 -4.999 1.00 84.62 77 ILE A O 1
ATOM 610 N N . PRO A 1 78 ? 6.121 -0.598 -6.144 1.00 80.94 78 PRO A N 1
ATOM 611 C CA . PRO A 1 78 ? 5.682 -0.114 -7.445 1.00 80.94 78 PRO A CA 1
ATOM 612 C C . PRO A 1 78 ? 4.169 0.035 -7.507 1.00 80.94 78 PRO A C 1
ATOM 614 O O . PRO A 1 78 ? 3.430 -0.753 -6.917 1.00 80.94 78 PRO A O 1
ATOM 617 N N . SER A 1 79 ? 3.717 1.027 -8.267 1.00 78.62 79 SER A N 1
ATOM 618 C CA . SER A 1 79 ? 2.301 1.234 -8.565 1.00 78.62 79 SER A CA 1
ATOM 619 C C . SER A 1 79 ? 1.400 1.486 -7.357 1.00 78.62 79 SER A C 1
ATOM 621 O O . SER A 1 79 ? 0.205 1.575 -7.561 1.00 78.62 79 SER A O 1
ATOM 623 N N . ILE A 1 80 ? 1.897 1.642 -6.131 1.00 85.94 80 ILE A N 1
ATOM 624 C CA . ILE A 1 80 ? 1.089 2.060 -4.976 1.00 85.94 80 ILE A CA 1
ATOM 625 C C . ILE A 1 80 ? 1.524 3.466 -4.601 1.00 85.94 80 ILE A C 1
ATOM 627 O O . ILE A 1 80 ? 2.708 3.686 -4.432 1.00 85.94 80 ILE A O 1
ATOM 631 N N . ARG A 1 81 ? 0.615 4.429 -4.475 1.00 80.06 81 ARG A N 1
ATOM 632 C CA . ARG A 1 81 ? 0.963 5.820 -4.136 1.00 80.06 81 ARG A CA 1
ATOM 633 C C . ARG A 1 81 ? 0.812 6.107 -2.650 1.00 80.06 81 ARG A C 1
ATOM 635 O O . ARG A 1 81 ? 1.604 6.834 -2.063 1.00 80.06 81 ARG A O 1
ATOM 642 N N . SER A 1 82 ? -0.234 5.553 -2.050 1.00 83.62 82 SER A N 1
ATOM 643 C CA . SER A 1 82 ? -0.551 5.748 -0.643 1.00 83.62 82 SER A CA 1
ATOM 644 C C . SER A 1 82 ? -1.366 4.575 -0.108 1.00 83.62 82 SER A C 1
ATOM 646 O O . SER A 1 82 ? -2.061 3.875 -0.851 1.00 83.62 82 SER A O 1
ATOM 648 N N . ILE A 1 83 ? -1.267 4.362 1.202 1.00 85.19 83 ILE A N 1
ATOM 649 C CA . ILE A 1 83 ? -2.121 3.443 1.944 1.00 85.19 83 ILE A CA 1
ATOM 650 C C . ILE A 1 83 ? -2.515 4.094 3.264 1.00 85.19 83 ILE A C 1
ATOM 652 O O . ILE A 1 83 ? -1.685 4.681 3.955 1.00 85.19 83 ILE A O 1
ATOM 656 N N . SER A 1 84 ? -3.794 4.033 3.618 1.00 84.25 84 SER A N 1
ATOM 657 C CA . SER A 1 84 ? -4.299 4.639 4.851 1.00 84.25 84 SER A CA 1
ATOM 658 C C . SER A 1 84 ? -5.343 3.752 5.511 1.00 84.25 84 SER A C 1
ATOM 660 O O . SER A 1 84 ? -6.216 3.188 4.852 1.00 84.25 84 SER A O 1
ATOM 662 N N . ALA A 1 85 ? -5.256 3.628 6.836 1.00 80.44 85 ALA A N 1
ATOM 663 C CA . ALA A 1 85 ? -6.307 3.003 7.625 1.00 80.44 85 ALA A CA 1
ATOM 664 C C . ALA A 1 85 ? -7.494 3.965 7.747 1.00 80.44 85 ALA A C 1
ATOM 666 O O . ALA A 1 85 ? -7.316 5.152 8.015 1.00 80.44 85 ALA A O 1
ATOM 667 N N . VAL A 1 86 ? -8.710 3.448 7.596 1.00 79.50 86 VAL A N 1
ATOM 668 C CA . VAL A 1 86 ? -9.941 4.228 7.742 1.00 79.50 86 VAL A CA 1
ATOM 669 C C . VAL A 1 86 ? -10.843 3.629 8.817 1.00 79.50 86 VAL A C 1
ATOM 671 O O . VAL A 1 86 ? -10.974 2.412 8.966 1.00 79.50 86 VAL A O 1
ATOM 674 N N . ASN A 1 87 ? -11.486 4.504 9.591 1.00 74.31 87 ASN A N 1
ATOM 675 C CA . ASN A 1 87 ? -12.401 4.097 10.652 1.00 74.31 87 ASN A CA 1
ATOM 676 C C . ASN A 1 87 ? -13.758 3.681 10.071 1.00 74.31 87 ASN A C 1
ATOM 678 O O . ASN A 1 87 ? -14.382 4.430 9.318 1.00 74.31 87 ASN A O 1
ATOM 682 N N . VAL A 1 88 ? -14.259 2.515 10.487 1.00 58.94 88 VAL A N 1
ATOM 683 C CA . VAL A 1 88 ? -15.626 2.076 10.179 1.00 58.94 88 VAL A CA 1
ATOM 684 C C . VAL A 1 88 ? -16.552 2.568 11.288 1.00 58.94 88 VAL A C 1
ATOM 686 O O . VAL A 1 88 ? -16.617 1.974 12.365 1.00 58.94 88 VAL A O 1
ATOM 689 N N . THR A 1 89 ? -17.276 3.660 11.047 1.00 55.34 89 THR A N 1
ATOM 690 C CA . THR A 1 89 ? -18.428 4.001 11.893 1.00 55.34 89 THR A CA 1
ATOM 691 C C . THR A 1 89 ? -19.622 3.127 11.501 1.00 55.34 89 THR A C 1
ATOM 693 O O . THR A 1 89 ? -19.722 2.668 10.362 1.00 55.34 89 THR A O 1
ATOM 696 N N . GLY A 1 90 ? -20.531 2.864 12.448 1.00 48.72 90 GLY A N 1
ATOM 697 C CA . GLY A 1 90 ? -21.642 1.907 12.307 1.00 48.72 90 GLY A CA 1
ATOM 698 C C . GLY A 1 90 ? -22.656 2.181 11.184 1.00 48.72 90 GLY A C 1
ATOM 699 O O . GLY A 1 90 ? -23.597 1.409 11.039 1.00 48.72 90 GLY A O 1
ATOM 700 N N . GLU A 1 91 ? -22.464 3.232 10.383 1.00 47.12 91 GLU A N 1
ATOM 701 C CA . GLU A 1 91 ? -23.284 3.576 9.214 1.00 47.12 91 GLU A CA 1
ATOM 702 C C . GLU A 1 91 ? -22.535 3.421 7.874 1.00 47.12 91 GLU A C 1
ATOM 704 O O . GLU A 1 91 ? -23.015 3.870 6.838 1.00 47.12 91 GLU A O 1
ATOM 709 N N . GLY A 1 92 ? -21.360 2.777 7.854 1.00 48.88 92 GLY A N 1
ATOM 710 C CA . GLY A 1 92 ? -20.653 2.458 6.604 1.00 48.88 92 GLY A CA 1
ATOM 711 C C . GLY A 1 92 ? -20.067 3.672 5.875 1.00 48.88 92 GLY A C 1
ATOM 712 O O . GLY A 1 92 ? -19.677 3.555 4.716 1.00 48.88 92 GLY A O 1
ATOM 713 N N . THR A 1 93 ? -19.983 4.827 6.542 1.00 48.62 93 T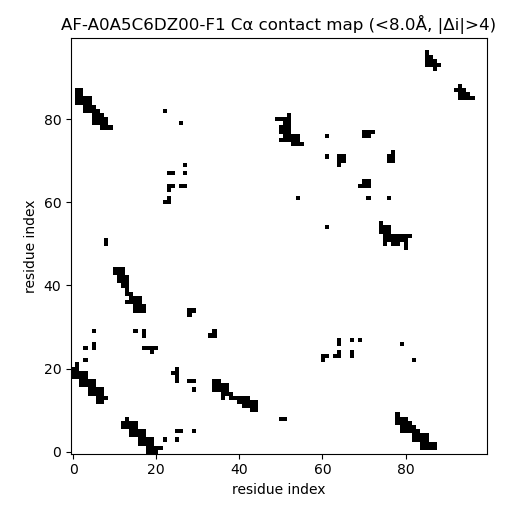HR A N 1
ATOM 714 C CA . THR A 1 93 ? -19.345 6.030 5.994 1.00 48.62 93 THR A CA 1
ATOM 715 C C . THR A 1 93 ? -17.967 6.204 6.645 1.00 48.62 93 THR A C 1
ATOM 717 O O . THR A 1 93 ? -17.902 6.440 7.857 1.00 48.62 93 THR A O 1
ATOM 720 N N . PRO A 1 94 ? -16.865 6.045 5.890 1.00 51.38 94 PRO A N 1
ATOM 721 C CA . PRO A 1 94 ? -15.525 6.257 6.415 1.00 51.38 94 PRO A CA 1
ATOM 722 C C . PRO A 1 94 ? -15.226 7.751 6.560 1.00 51.38 94 PRO A C 1
ATOM 724 O O . PRO A 1 94 ? -15.571 8.565 5.704 1.00 51.38 94 PRO A O 1
ATOM 727 N N . THR A 1 95 ? -14.566 8.101 7.659 1.00 50.47 95 THR A N 1
ATOM 728 C CA . THR A 1 95 ? -13.959 9.418 7.883 1.00 50.47 95 THR A CA 1
ATOM 729 C C . THR A 1 95 ? -12.462 9.231 8.071 1.00 50.47 95 THR A C 1
ATOM 731 O O . THR A 1 95 ? -12.048 8.467 8.946 1.00 50.47 95 THR A O 1
ATOM 734 N N . THR A 1 96 ? -11.668 9.930 7.264 1.00 50.88 96 THR A N 1
ATOM 735 C CA . THR A 1 96 ? -10.215 10.051 7.403 1.00 50.88 96 THR A CA 1
ATOM 736 C C . THR A 1 96 ? -9.892 10.955 8.594 1.00 50.88 96 THR A C 1
ATOM 738 O O . THR A 1 96 ? -10.391 12.079 8.684 1.00 50.88 96 THR A O 1
ATOM 741 N N . GLU A 1 97 ? -9.086 10.472 9.543 1.00 44.50 97 GLU A N 1
ATOM 742 C CA . GLU A 1 97 ? -8.496 11.349 10.558 1.00 44.50 97 GLU A CA 1
ATOM 743 C C . GLU A 1 97 ? -7.396 12.178 9.889 1.00 44.50 97 GLU A C 1
ATOM 745 O O . GLU A 1 97 ? -6.436 11.636 9.355 1.00 44.50 97 GLU A O 1
ATOM 750 N N . ALA A 1 98 ? -7.558 13.502 9.888 1.00 39.50 98 ALA A N 1
ATOM 751 C CA . ALA A 1 98 ? -6.496 14.418 9.501 1.00 39.50 98 ALA A CA 1
ATOM 752 C C . ALA A 1 98 ? -5.416 14.410 10.595 1.00 39.50 98 ALA A C 1
ATOM 754 O O . ALA A 1 98 ? -5.698 14.768 11.744 1.00 39.50 98 ALA A O 1
ATOM 755 N N . GLU A 1 99 ? -4.201 13.997 10.241 1.00 38.31 99 GLU A N 1
ATOM 756 C CA . GLU A 1 99 ? -3.032 14.073 11.118 1.00 38.31 99 GLU A CA 1
ATOM 757 C C . GLU A 1 99 ? -2.748 15.537 11.512 1.00 38.31 99 GLU A C 1
ATOM 759 O O . GLU A 1 99 ? -2.923 16.464 10.716 1.00 38.31 99 GLU A O 1
ATOM 764 N N . ARG A 1 100 ? -2.389 15.745 12.785 1.00 35.09 100 ARG A N 1
ATOM 765 C CA . ARG A 1 100 ? -2.053 17.045 13.390 1.00 35.09 100 ARG A CA 1
ATOM 766 C C . ARG A 1 100 ? -0.562 17.321 13.354 1.00 35.09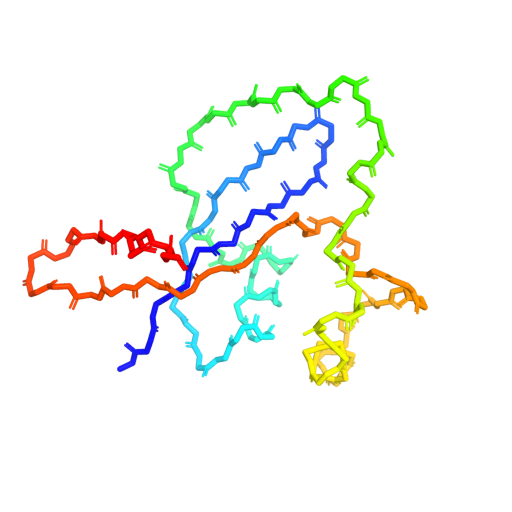 100 ARG A C 1
ATOM 768 O O . ARG A 1 100 ? 0.191 16.363 13.624 1.00 35.09 100 ARG A O 1
#

Solvent-accessible surface area (backbone atoms only — not comparable to full-atom values): 6012 Å² total; per-residue (Å²): 134,62,35,36,41,41,32,37,56,69,81,27,41,44,46,30,48,34,83,34,96,42,75,41,54,35,52,50,35,48,76,73,68,74,46,48,69,74,58,92,56,73,51,66,60,92,60,86,82,76,62,28,29,62,31,96,88,32,59,75,48,53,57,49,27,45,75,71,70,46,85,65,56,101,60,27,36,62,40,30,64,50,76,45,80,38,51,81,46,100,81,78,58,71,56,78,82,80,85,129

Organism: NCBI:txid2528016